Protein AF-A0A2E2MSC1-F1 (afdb_monomer)

Secondary structure (DSSP, 8-state):
---GGG-HHHHHHHHTTHHHHHHHHHHH-S-S---HHHHHIIIIIHHHHHHIIIIIIIHHHHHTT---EETTEEHHHHHHHHHHHHHHTTTS-HHHHHHTHHHHHHHT--

Radius of gyration: 15.86 Å; Cα contacts (8 Å, |Δi|>4): 70; chains: 1; bounding box: 39×32×41 Å

Mean predicted aligned error: 5.97 Å

Solvent-accessible surface area (backbone atoms only — not comparable to full-atom values): 6294 Å² total; per-residue (Å²): 128,78,60,61,95,73,34,67,66,53,54,45,63,71,52,64,55,48,66,58,52,52,50,46,38,74,75,69,44,96,75,76,88,83,49,66,68,61,49,46,37,65,73,47,52,48,54,54,52,48,46,46,47,44,62,64,44,47,22,52,57,38,44,77,75,42,86,58,64,62,91,63,51,35,56,24,35,53,54,37,23,52,52,54,26,58,59,34,49,76,83,35,60,67,72,63,15,53,62,51,31,60,61,40,46,62,75,51,49,121

Sequence (110 aa):
MHKLLKDPIFAFLLVAPLPFWVWIVATQGVTGITDLSLLMSLVVLYPIIEEIIFRGLIQPFMAKRLNQSWSIFSLANILTSLSFVALHLINHPPLWALAVFVPSLVFGYS

Structure (mmCIF, N/CA/C/O backbone):
data_AF-A0A2E2MSC1-F1
#
_entry.id   AF-A0A2E2MSC1-F1
#
loop_
_atom_site.group_PDB
_atom_site.id
_atom_site.type_symbol
_atom_site.label_atom_id
_atom_site.label_alt_id
_atom_site.label_comp_id
_atom_site.label_asym_id
_atom_site.label_entity_id
_atom_site.label_seq_id
_atom_site.pdbx_PDB_ins_code
_atom_site.Cartn_x
_atom_site.Cartn_y
_atom_site.Cartn_z
_atom_site.occupancy
_atom_site.B_iso_or_equiv
_atom_site.auth_seq_id
_atom_site.auth_comp_id
_atom_site.auth_asym_id
_atom_site.auth_atom_id
_atom_site.pdbx_PDB_model_num
ATOM 1 N N . MET A 1 1 ? -0.438 -13.723 17.938 1.00 45.84 1 MET A N 1
ATOM 2 C CA . MET A 1 1 ? 0.229 -13.755 16.620 1.00 45.84 1 MET A CA 1
ATOM 3 C C . MET A 1 1 ? -0.266 -14.983 15.873 1.00 45.84 1 MET A C 1
ATOM 5 O O . MET A 1 1 ? 0.172 -16.086 16.188 1.00 45.84 1 MET A O 1
ATOM 9 N N . HIS A 1 2 ? -1.216 -14.824 14.944 1.00 52.38 2 HIS A N 1
ATOM 10 C CA . HIS A 1 2 ? -1.442 -15.858 13.929 1.00 52.38 2 HIS A CA 1
ATOM 11 C C . HIS A 1 2 ? -0.078 -16.165 13.298 1.00 52.38 2 HIS A C 1
ATOM 13 O O . HIS A 1 2 ? 0.707 -15.244 13.062 1.00 52.38 2 HIS A O 1
ATOM 19 N N . LYS A 1 3 ? 0.269 -17.444 13.116 1.00 62.25 3 LYS A N 1
ATOM 20 C CA . LYS A 1 3 ? 1.511 -17.800 12.421 1.00 62.25 3 LYS A CA 1
ATOM 21 C C . LYS A 1 3 ? 1.347 -17.311 10.986 1.00 62.25 3 LYS A C 1
ATOM 23 O O . LYS A 1 3 ? 0.734 -18.018 10.202 1.00 62.25 3 LYS A O 1
ATOM 28 N N . LEU A 1 4 ? 1.860 -16.119 10.680 1.00 66.12 4 LEU A N 1
ATOM 29 C CA . LEU A 1 4 ? 1.710 -15.438 9.388 1.00 66.12 4 LEU A CA 1
ATOM 30 C C . LEU A 1 4 ? 2.047 -16.380 8.219 1.00 66.12 4 LEU A C 1
ATOM 32 O O . LEU A 1 4 ? 1.306 -16.497 7.257 1.00 66.12 4 LEU A O 1
ATOM 36 N N . LEU A 1 5 ? 3.118 -17.162 8.388 1.00 67.31 5 LEU A N 1
ATOM 37 C CA . LEU A 1 5 ? 3.592 -18.167 7.429 1.00 67.31 5 LEU A CA 1
ATOM 38 C C . LEU A 1 5 ? 2.658 -19.376 7.236 1.00 67.31 5 LEU A C 1
ATOM 40 O O . LEU A 1 5 ? 2.868 -20.168 6.326 1.00 67.31 5 LEU A O 1
ATOM 44 N N . LYS A 1 6 ? 1.669 -19.568 8.112 1.00 78.44 6 LYS A N 1
ATOM 45 C CA . LYS A 1 6 ? 0.654 -20.628 8.022 1.00 78.44 6 LYS A CA 1
ATOM 46 C C . LYS A 1 6 ? -0.722 -20.088 7.640 1.00 7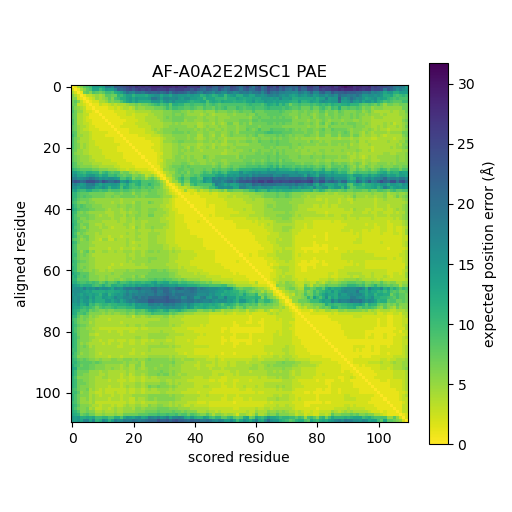8.44 6 LYS A C 1
ATOM 48 O O . LYS A 1 6 ? -1.664 -20.873 7.575 1.00 78.44 6 LYS A O 1
ATOM 53 N N . ASP A 1 7 ? -0.848 -18.779 7.442 1.00 82.44 7 ASP A N 1
ATOM 54 C CA . ASP A 1 7 ? -2.097 -18.168 7.022 1.00 82.44 7 ASP A CA 1
ATOM 55 C C . ASP A 1 7 ? -2.284 -18.415 5.511 1.00 82.44 7 ASP A C 1
ATOM 57 O O . ASP A 1 7 ? -1.461 -17.963 4.705 1.00 82.44 7 ASP A O 1
ATOM 61 N N . PRO A 1 8 ? -3.325 -19.162 5.097 1.00 83.88 8 PRO A N 1
ATOM 62 C CA . PRO A 1 8 ? -3.560 -19.453 3.688 1.00 83.88 8 PRO A CA 1
ATOM 63 C C . PRO A 1 8 ? -3.866 -18.187 2.880 1.00 83.88 8 PRO A C 1
ATOM 65 O O . PRO A 1 8 ? -3.554 -18.149 1.692 1.00 83.88 8 PRO A O 1
ATOM 68 N N . ILE A 1 9 ? -4.425 -17.144 3.505 1.00 82.50 9 ILE A N 1
ATOM 69 C CA . ILE A 1 9 ? -4.695 -15.857 2.856 1.00 82.50 9 ILE A CA 1
ATOM 70 C C . ILE A 1 9 ? -3.372 -15.151 2.568 1.00 82.50 9 ILE A C 1
ATOM 72 O O . ILE A 1 9 ? -3.161 -14.675 1.455 1.00 82.50 9 ILE A O 1
ATOM 76 N N . PHE A 1 10 ? -2.450 -15.148 3.534 1.00 81.94 10 PHE A N 1
ATOM 77 C CA . PHE A 1 10 ? -1.108 -14.597 3.339 1.00 81.94 10 PHE A CA 1
ATOM 78 C C . PHE A 1 10 ? -0.357 -15.326 2.217 1.00 81.94 10 PHE A C 1
ATOM 80 O O . PHE A 1 10 ? 0.181 -14.687 1.315 1.00 81.94 10 PHE A O 1
ATOM 87 N N . ALA A 1 11 ? -0.366 -16.664 2.229 1.00 85.81 11 ALA A N 1
ATOM 88 C CA . ALA A 1 11 ? 0.275 -17.466 1.187 1.00 85.81 11 ALA A CA 1
ATOM 89 C C . ALA A 1 11 ? -0.348 -17.221 -0.197 1.00 85.81 11 ALA A C 1
ATOM 91 O O . ALA A 1 11 ? 0.374 -17.065 -1.181 1.00 85.81 11 ALA A O 1
ATOM 92 N N . PHE A 1 12 ? -1.679 -17.137 -0.272 1.00 86.75 12 PHE A N 1
ATOM 93 C CA . PHE A 1 12 ? -2.379 -16.802 -1.507 1.00 86.75 12 PHE A CA 1
ATOM 94 C C . PHE A 1 12 ? -1.973 -15.420 -2.023 1.00 86.75 12 PHE A C 1
ATOM 96 O O . PHE A 1 12 ? -1.596 -15.305 -3.183 1.00 86.75 12 PHE A O 1
ATOM 103 N N . LEU A 1 13 ? -1.985 -14.388 -1.176 1.00 84.50 13 LEU A N 1
ATOM 104 C CA . LEU A 1 13 ? -1.620 -13.025 -1.575 1.00 84.50 13 LEU A CA 1
ATOM 105 C C . LEU A 1 13 ? -0.154 -12.884 -1.985 1.00 84.50 13 LEU A C 1
ATOM 107 O O . LEU A 1 13 ? 0.153 -12.061 -2.842 1.00 84.50 13 LEU A O 1
ATOM 111 N N . LEU A 1 14 ? 0.741 -13.692 -1.415 1.00 84.56 14 LEU A N 1
ATOM 112 C CA . LEU A 1 14 ? 2.145 -13.732 -1.816 1.00 84.56 14 LEU A CA 1
ATOM 113 C C . LEU A 1 14 ? 2.321 -14.299 -3.236 1.00 84.56 14 LEU A C 1
ATOM 115 O O . LEU A 1 14 ? 3.182 -13.846 -3.985 1.00 84.56 14 LEU A O 1
ATOM 119 N N . VAL A 1 15 ? 1.507 -15.290 -3.608 1.00 89.00 15 VAL A N 1
ATOM 120 C CA . VAL A 1 15 ? 1.613 -16.016 -4.887 1.00 89.00 15 VAL A CA 1
ATOM 121 C C . VAL A 1 15 ? 0.723 -15.408 -5.979 1.00 89.00 15 VAL A C 1
ATOM 123 O O . VAL A 1 15 ? 1.054 -15.493 -7.160 1.00 89.00 15 VAL A O 1
ATOM 126 N N . ALA A 1 16 ? -0.383 -14.759 -5.611 1.00 88.25 16 ALA A N 1
ATOM 127 C CA . ALA A 1 16 ? -1.369 -14.186 -6.529 1.00 88.25 16 ALA A CA 1
ATOM 128 C C . ALA A 1 16 ? -0.795 -13.222 -7.593 1.00 88.25 16 ALA A C 1
ATOM 130 O O . ALA A 1 16 ? -1.306 -13.238 -8.713 1.00 88.25 16 ALA A O 1
ATOM 131 N N . PRO A 1 17 ? 0.258 -12.421 -7.328 1.00 87.44 17 PRO A N 1
ATOM 132 C CA . PRO A 1 17 ? 0.861 -11.565 -8.348 1.00 87.44 17 PRO A CA 1
ATOM 133 C C . PRO A 1 17 ? 1.677 -12.330 -9.401 1.00 87.44 17 PRO A C 1
ATOM 135 O O . PRO A 1 17 ? 1.893 -11.803 -10.491 1.00 87.44 17 PRO A O 1
ATOM 138 N N . LEU A 1 18 ? 2.131 -13.560 -9.121 1.00 90.88 18 LEU A N 1
ATOM 139 C CA . LEU A 1 18 ? 3.081 -14.271 -9.988 1.00 90.88 18 LEU A CA 1
ATOM 140 C C . LEU A 1 18 ? 2.581 -14.477 -11.428 1.00 90.88 18 LEU A C 1
ATOM 142 O O . LEU A 1 18 ? 3.354 -14.193 -12.343 1.00 90.88 18 LEU A O 1
ATOM 146 N N . PRO A 1 19 ? 1.326 -14.900 -11.691 1.00 92.25 19 PRO A N 1
ATOM 147 C CA . PRO A 1 19 ? 0.833 -15.030 -13.063 1.00 92.25 19 PRO A CA 1
ATOM 148 C C . PRO A 1 19 ? 0.880 -13.708 -13.838 1.00 92.25 19 PRO A C 1
ATOM 150 O O . PRO A 1 19 ? 1.210 -13.696 -15.023 1.00 92.25 19 PRO A O 1
ATOM 153 N N . PHE A 1 20 ? 0.602 -12.587 -13.165 1.00 87.75 20 PHE A N 1
ATOM 154 C CA . PHE A 1 20 ? 0.669 -11.259 -13.769 1.00 87.75 20 PHE A CA 1
ATOM 155 C C . PHE A 1 20 ? 2.111 -10.863 -14.106 1.00 87.75 20 PHE A C 1
ATOM 157 O O . PHE A 1 20 ? 2.371 -10.350 -15.192 1.00 87.75 20 PHE A O 1
ATOM 164 N N . TRP A 1 21 ? 3.065 -11.170 -13.224 1.00 87.69 21 TRP A N 1
ATOM 165 C CA . TRP A 1 21 ? 4.488 -10.915 -13.465 1.00 87.69 21 TRP A CA 1
ATOM 166 C C . TRP A 1 21 ? 5.021 -11.759 -14.625 1.00 87.69 21 TRP A C 1
ATOM 168 O O . TRP A 1 21 ? 5.709 -11.234 -15.497 1.00 87.69 21 TRP A O 1
ATOM 178 N N . VAL A 1 22 ? 4.654 -13.045 -14.683 1.00 91.25 22 VAL A N 1
ATOM 179 C CA . VAL A 1 22 ? 5.004 -13.935 -15.802 1.00 91.25 22 VAL A CA 1
ATOM 180 C C . VAL A 1 22 ? 4.450 -13.390 -17.117 1.00 91.25 22 VAL A C 1
ATOM 182 O O . VAL A 1 22 ? 5.170 -13.363 -18.111 1.00 91.25 22 VAL A O 1
ATOM 185 N N . TRP A 1 23 ? 3.205 -12.909 -17.127 1.00 91.88 23 TRP A N 1
ATOM 186 C CA . TRP A 1 23 ? 2.602 -12.301 -18.313 1.00 91.88 23 TRP A CA 1
ATOM 187 C C . TRP A 1 23 ? 3.320 -11.014 -18.754 1.00 91.88 23 TRP A C 1
ATOM 189 O O . TRP A 1 23 ? 3.587 -10.852 -19.946 1.00 91.88 23 TRP A O 1
ATOM 199 N N . ILE A 1 24 ? 3.697 -10.131 -17.820 1.00 88.06 24 ILE A N 1
ATOM 200 C CA . ILE A 1 24 ? 4.493 -8.931 -18.132 1.00 88.06 24 ILE A CA 1
ATOM 201 C C . ILE A 1 24 ? 5.837 -9.326 -18.740 1.00 88.06 24 ILE A C 1
ATOM 203 O O . ILE A 1 24 ? 6.184 -8.838 -19.811 1.00 88.06 24 ILE A O 1
ATOM 207 N N . VAL A 1 25 ? 6.572 -10.246 -18.109 1.00 89.00 25 VAL A N 1
ATOM 208 C CA . VAL A 1 25 ? 7.880 -10.689 -18.615 1.00 89.00 25 VAL A CA 1
ATOM 209 C C . VAL A 1 25 ? 7.745 -11.349 -19.989 1.00 89.00 25 VAL A C 1
ATOM 211 O O . VAL A 1 25 ? 8.568 -11.105 -20.866 1.00 89.00 25 VAL A O 1
ATOM 214 N N . ALA A 1 26 ? 6.696 -12.142 -20.217 1.00 92.12 26 ALA A N 1
ATOM 215 C CA . ALA A 1 26 ? 6.460 -12.799 -21.501 1.00 92.12 26 ALA A CA 1
ATOM 216 C C . ALA A 1 26 ? 6.101 -11.818 -22.632 1.00 92.12 26 ALA A C 1
ATOM 218 O O . ALA A 1 26 ? 6.397 -12.097 -23.791 1.00 92.12 26 ALA A O 1
ATOM 219 N N . THR A 1 27 ? 5.457 -10.691 -22.317 1.00 91.88 27 THR A N 1
ATOM 220 C CA . THR A 1 27 ? 4.979 -9.721 -23.321 1.00 91.88 27 THR A CA 1
ATOM 221 C C . THR A 1 27 ? 5.920 -8.539 -23.528 1.00 91.88 27 THR A C 1
ATOM 223 O O . THR A 1 27 ? 5.989 -8.009 -24.634 1.00 91.88 27 THR A O 1
ATOM 226 N N . GLN A 1 28 ? 6.646 -8.126 -22.490 1.00 86.75 28 GLN A N 1
ATOM 227 C CA . GLN A 1 28 ? 7.497 -6.931 -22.489 1.00 86.75 28 GLN A CA 1
ATOM 228 C C . GLN A 1 28 ? 8.984 -7.258 -22.289 1.00 86.75 28 GLN A C 1
ATOM 230 O O . GLN A 1 28 ? 9.833 -6.393 -22.491 1.00 86.75 28 GLN A O 1
ATOM 235 N N . GLY A 1 29 ? 9.320 -8.506 -21.944 1.00 83.06 29 GLY A N 1
ATOM 236 C CA . GLY A 1 29 ? 10.674 -8.914 -21.581 1.00 83.06 29 GLY A CA 1
ATOM 237 C C . GLY A 1 29 ? 11.065 -8.472 -20.169 1.00 83.06 29 GLY A C 1
ATOM 238 O O . GLY A 1 29 ? 10.270 -7.916 -19.412 1.00 83.06 29 GLY A O 1
ATOM 239 N N . VAL A 1 30 ? 12.323 -8.720 -19.798 1.00 77.75 30 VAL A N 1
ATOM 240 C CA . VAL A 1 30 ? 12.907 -8.151 -18.576 1.00 77.75 30 VAL A CA 1
ATOM 241 C C . VAL A 1 30 ? 13.430 -6.762 -18.916 1.00 77.75 30 VAL A C 1
ATOM 243 O O . VAL A 1 30 ? 14.573 -6.590 -19.330 1.00 77.75 30 VAL A O 1
ATOM 246 N N . THR A 1 31 ? 12.569 -5.763 -18.777 1.00 70.56 31 THR A N 1
ATOM 247 C CA . THR A 1 31 ? 12.961 -4.357 -18.873 1.00 70.56 31 THR A CA 1
ATOM 248 C C . THR A 1 31 ? 13.056 -3.788 -17.467 1.00 70.56 31 THR A C 1
ATOM 250 O O . THR A 1 31 ? 12.057 -3.789 -16.750 1.00 70.56 31 THR A O 1
ATOM 253 N N . GLY A 1 32 ? 14.220 -3.283 -17.053 1.00 70.31 32 GLY A N 1
ATOM 254 C CA . GLY A 1 32 ? 14.287 -2.498 -15.823 1.00 70.31 32 GLY A CA 1
ATOM 255 C C . GLY A 1 32 ? 15.579 -2.577 -15.022 1.00 70.31 32 GLY A C 1
ATOM 256 O O . GLY A 1 32 ? 16.622 -3.016 -15.496 1.00 70.31 32 GLY A O 1
ATOM 257 N N . ILE A 1 33 ? 15.443 -2.061 -13.801 1.00 66.94 33 ILE A N 1
ATOM 258 C CA . ILE A 1 33 ? 16.464 -1.649 -12.836 1.00 66.94 33 ILE A CA 1
ATOM 259 C C . ILE A 1 33 ? 17.593 -2.678 -12.696 1.00 66.94 33 ILE A C 1
ATOM 261 O O . ILE A 1 33 ? 17.395 -3.771 -12.175 1.00 66.94 33 ILE A O 1
ATOM 265 N N . THR A 1 34 ? 18.796 -2.287 -13.116 1.00 78.44 34 THR A N 1
ATOM 266 C CA . THR A 1 34 ? 20.031 -3.073 -12.955 1.00 78.44 34 THR A CA 1
ATOM 267 C C . THR A 1 34 ? 20.800 -2.714 -11.685 1.00 78.44 34 THR A C 1
ATOM 269 O O . THR A 1 34 ? 21.749 -3.405 -11.322 1.00 78.44 34 THR A O 1
ATOM 272 N N . ASP A 1 35 ? 20.423 -1.619 -11.022 1.00 89.19 35 ASP A N 1
ATOM 273 C CA . ASP A 1 35 ? 21.062 -1.162 -9.795 1.00 89.19 35 ASP A CA 1
ATOM 274 C C . ASP A 1 35 ? 20.449 -1.854 -8.571 1.00 89.19 35 ASP A C 1
ATOM 276 O O . ASP A 1 35 ? 19.260 -1.710 -8.275 1.00 89.19 35 AS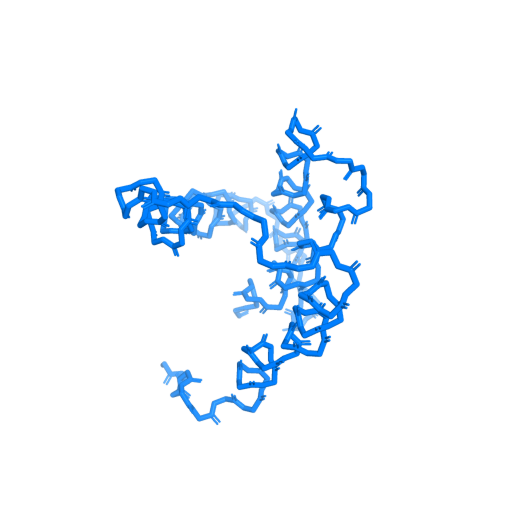P A O 1
ATOM 280 N N . LEU A 1 36 ? 21.278 -2.608 -7.844 1.00 89.06 36 LEU A N 1
ATOM 281 C CA . LEU A 1 36 ? 20.841 -3.353 -6.664 1.00 89.06 36 LEU A CA 1
ATOM 282 C C . LEU A 1 36 ? 20.345 -2.424 -5.549 1.00 89.06 36 LEU A C 1
ATOM 284 O O . LEU A 1 36 ? 19.411 -2.778 -4.838 1.00 89.06 36 LEU A O 1
ATOM 288 N N . SER A 1 37 ? 20.938 -1.239 -5.396 1.00 91.81 37 SER A N 1
ATOM 289 C CA . SER A 1 37 ? 20.561 -0.298 -4.335 1.00 91.81 37 SER A CA 1
ATOM 290 C C . SER A 1 37 ? 19.154 0.250 -4.569 1.00 91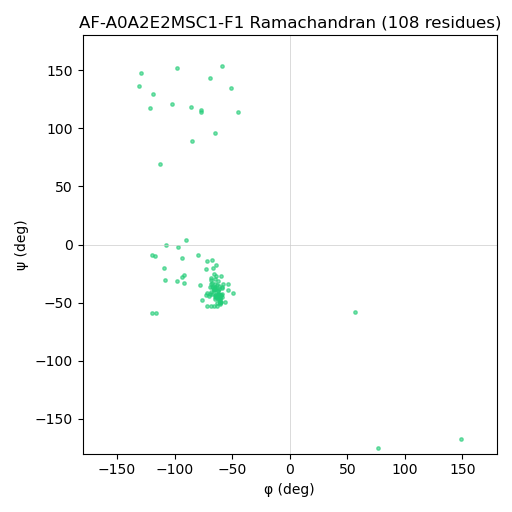.81 37 SER A C 1
ATOM 292 O O . SER A 1 37 ? 18.346 0.301 -3.641 1.00 91.81 37 SER A O 1
ATOM 294 N N . LEU A 1 38 ? 18.838 0.597 -5.818 1.00 89.75 38 LEU A N 1
ATOM 295 C CA . LEU A 1 38 ? 17.507 1.013 -6.242 1.00 89.75 38 LEU A CA 1
ATOM 296 C C . LEU A 1 38 ? 16.495 -0.132 -6.126 1.00 89.75 38 LEU A C 1
ATOM 298 O O . LEU A 1 38 ? 15.372 0.082 -5.682 1.00 89.75 38 LEU A O 1
ATOM 302 N N . LEU A 1 39 ? 16.882 -1.363 -6.466 1.00 88.94 39 LEU A N 1
ATOM 303 C CA . LEU A 1 39 ? 16.008 -2.520 -6.274 1.00 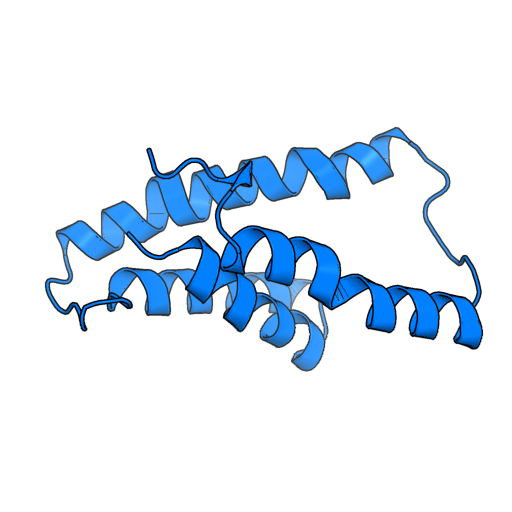88.94 39 LEU A CA 1
ATOM 304 C C . LEU A 1 39 ? 15.684 -2.736 -4.787 1.00 88.94 39 LEU A C 1
ATOM 306 O O . LEU A 1 39 ? 14.522 -2.905 -4.419 1.00 88.94 39 LEU A O 1
ATOM 310 N N . MET A 1 40 ? 16.699 -2.694 -3.922 1.00 92.56 40 MET A N 1
ATOM 311 C CA . MET A 1 40 ? 16.529 -2.866 -2.478 1.00 92.56 40 MET A CA 1
ATOM 312 C C . MET A 1 40 ? 15.709 -1.737 -1.859 1.00 92.56 40 MET A C 1
ATOM 314 O O . MET A 1 40 ? 14.932 -1.983 -0.933 1.00 92.56 40 MET A O 1
ATOM 318 N N . SER A 1 41 ? 15.832 -0.508 -2.366 1.00 92.56 41 SER A N 1
ATOM 319 C CA . SER A 1 41 ? 14.998 0.584 -1.881 1.00 92.56 41 SER A CA 1
ATOM 320 C C . SER A 1 41 ? 13.524 0.338 -2.213 1.00 92.56 41 SER A C 1
ATOM 322 O O . SER A 1 41 ? 12.690 0.418 -1.316 1.00 92.56 41 SER A O 1
ATOM 324 N N . LEU A 1 42 ? 13.202 -0.048 -3.450 1.00 89.19 42 LEU A N 1
ATOM 325 C CA . LEU A 1 42 ? 11.826 -0.286 -3.901 1.00 89.19 42 LEU A CA 1
ATOM 326 C C . LEU A 1 42 ? 11.175 -1.527 -3.283 1.00 89.19 42 LEU A C 1
ATOM 328 O O . LEU A 1 42 ? 9.981 -1.507 -3.006 1.00 89.19 42 LEU A O 1
ATOM 332 N N . VAL A 1 43 ? 11.934 -2.605 -3.071 1.00 88.88 43 VAL A N 1
ATOM 333 C CA . VAL A 1 43 ? 11.381 -3.890 -2.602 1.00 88.88 43 VAL A CA 1
ATOM 334 C C . VAL A 1 43 ? 11.403 -4.018 -1.079 1.00 88.88 43 VAL A C 1
ATOM 336 O O . VAL A 1 43 ? 10.594 -4.751 -0.517 1.00 88.88 43 VAL A O 1
ATOM 339 N N . VAL A 1 44 ? 12.315 -3.322 -0.393 1.00 91.94 44 VAL A N 1
ATOM 340 C CA . VAL A 1 44 ? 12.487 -3.459 1.061 1.00 91.94 44 VAL A CA 1
ATOM 341 C C . VAL A 1 44 ? 12.243 -2.141 1.778 1.00 91.94 44 VAL A C 1
ATOM 343 O O . VAL A 1 44 ? 11.366 -2.068 2.635 1.00 91.94 44 VAL A O 1
ATOM 346 N N . LEU A 1 45 ? 12.999 -1.094 1.442 1.00 94.69 45 LEU A N 1
ATOM 347 C CA . LEU A 1 45 ? 12.972 0.147 2.220 1.00 94.69 45 LEU A CA 1
A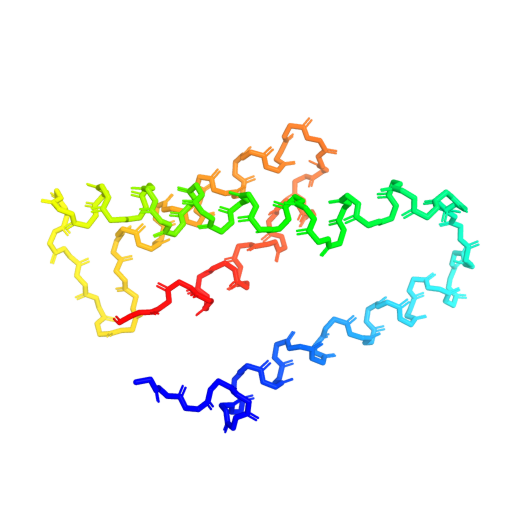TOM 348 C C . LEU A 1 45 ? 11.613 0.855 2.143 1.00 94.69 45 LEU A C 1
ATOM 350 O O . LEU A 1 45 ? 11.034 1.161 3.184 1.00 94.69 45 LEU A O 1
ATOM 354 N N . TYR A 1 46 ? 11.105 1.105 0.933 1.00 93.75 46 TYR A N 1
ATOM 355 C CA . TYR A 1 46 ? 9.826 1.785 0.728 1.00 93.75 46 TYR A CA 1
ATOM 356 C C . TYR A 1 46 ? 8.658 1.010 1.355 1.00 93.75 46 TYR A C 1
ATOM 358 O O . TYR A 1 46 ? 7.965 1.615 2.171 1.00 93.75 46 TYR A O 1
ATOM 366 N N . PRO A 1 47 ? 8.489 -0.310 1.127 1.00 91.94 47 PRO A N 1
ATOM 367 C CA . PRO A 1 47 ? 7.420 -1.074 1.773 1.00 91.94 47 PRO A CA 1
ATOM 368 C C . PRO A 1 47 ? 7.471 -1.049 3.307 1.00 91.94 47 PRO A C 1
ATOM 370 O O . PRO A 1 47 ? 6.432 -0.956 3.955 1.00 91.94 47 PRO A O 1
ATOM 373 N N . ILE A 1 48 ? 8.665 -1.082 3.917 1.00 95.19 48 ILE A N 1
ATOM 374 C CA . ILE A 1 48 ? 8.800 -0.960 5.380 1.00 95.19 48 ILE A CA 1
ATOM 375 C C . ILE A 1 48 ? 8.337 0.421 5.856 1.00 95.19 48 ILE A C 1
ATOM 377 O O . ILE A 1 48 ? 7.615 0.526 6.848 1.00 95.19 48 ILE A O 1
ATOM 381 N N . ILE A 1 49 ? 8.752 1.486 5.166 1.00 96.69 49 ILE A N 1
ATOM 382 C CA . ILE A 1 49 ? 8.351 2.857 5.502 1.00 96.69 49 ILE A CA 1
ATOM 383 C C . ILE A 1 49 ? 6.837 3.024 5.346 1.00 96.69 49 ILE A C 1
ATOM 385 O O . ILE A 1 49 ? 6.189 3.593 6.225 1.00 96.69 49 ILE A O 1
ATOM 389 N N . GLU A 1 50 ? 6.268 2.509 4.258 1.00 95.38 50 GLU A N 1
ATOM 390 C CA . GLU A 1 50 ? 4.828 2.506 4.009 1.00 95.38 50 GLU A CA 1
ATOM 391 C C . GLU A 1 50 ? 4.075 1.816 5.147 1.00 95.38 50 GLU A C 1
ATOM 393 O O . GLU A 1 50 ? 3.160 2.405 5.719 1.00 95.38 50 GLU A O 1
ATOM 398 N N . GLU A 1 51 ? 4.497 0.620 5.554 1.00 94.31 51 GLU A N 1
ATOM 399 C CA . GLU A 1 51 ? 3.845 -0.118 6.635 1.00 94.31 51 GLU A CA 1
ATOM 400 C C . GLU A 1 51 ? 3.902 0.651 7.969 1.00 94.31 51 GLU A C 1
ATOM 402 O O . GLU A 1 51 ? 2.890 0.787 8.664 1.00 94.31 51 GLU A O 1
ATOM 407 N N . ILE A 1 52 ? 5.053 1.248 8.305 1.00 95.56 52 ILE A N 1
ATOM 408 C CA . ILE A 1 52 ? 5.202 2.083 9.508 1.00 95.56 52 ILE A CA 1
ATOM 409 C C . ILE A 1 52 ? 4.246 3.280 9.465 1.00 95.56 52 ILE A C 1
ATOM 411 O O . ILE A 1 52 ? 3.573 3.571 10.454 1.00 95.56 52 ILE A O 1
ATOM 415 N N . ILE A 1 53 ? 4.160 3.979 8.334 1.00 96.62 53 ILE A N 1
ATOM 416 C CA . ILE A 1 53 ? 3.332 5.182 8.210 1.00 96.62 53 ILE A CA 1
ATOM 417 C C . ILE A 1 53 ? 1.843 4.818 8.202 1.00 96.62 53 ILE A C 1
ATOM 419 O O . ILE A 1 53 ? 1.070 5.356 8.997 1.00 96.62 53 ILE A O 1
ATOM 423 N N . PHE A 1 54 ? 1.418 3.899 7.337 1.00 95.56 54 PHE A N 1
ATOM 424 C CA . PHE A 1 54 ? 0.002 3.590 7.143 1.00 95.56 54 PHE A CA 1
ATOM 425 C C . PHE A 1 54 ? -0.561 2.734 8.272 1.00 95.56 54 PHE A C 1
ATOM 427 O O . PHE A 1 54 ? -1.602 3.085 8.829 1.00 95.56 54 PHE A O 1
ATOM 434 N N . ARG A 1 55 ? 0.124 1.656 8.666 1.00 92.94 55 ARG A N 1
ATOM 435 C CA . ARG A 1 55 ? -0.363 0.738 9.712 1.00 92.94 55 ARG A CA 1
ATOM 436 C C . ARG A 1 55 ? 0.116 1.102 11.100 1.00 92.94 55 ARG A C 1
ATOM 438 O O . ARG A 1 55 ? -0.626 0.910 12.058 1.00 92.94 55 ARG A O 1
ATOM 445 N N . GLY A 1 56 ? 1.320 1.653 11.220 1.00 91.88 56 GLY A N 1
ATOM 446 C CA . GLY A 1 56 ? 1.860 2.074 12.510 1.00 91.88 56 GLY A CA 1
ATOM 447 C C . GLY A 1 56 ? 1.294 3.405 13.010 1.00 91.88 56 GLY A C 1
ATOM 448 O O . GLY A 1 56 ? 1.097 3.562 14.215 1.00 91.88 56 GLY A O 1
ATOM 449 N N . LEU A 1 57 ? 1.005 4.359 12.114 1.00 95.12 57 LEU A N 1
ATOM 450 C CA . LEU A 1 57 ? 0.609 5.719 12.505 1.00 95.12 57 LEU A CA 1
ATOM 451 C C . LEU A 1 57 ? -0.816 6.085 12.076 1.00 95.12 57 LEU A C 1
ATOM 453 O O . LEU A 1 57 ? -1.647 6.399 12.932 1.00 95.12 57 LEU A O 1
ATOM 457 N N . ILE A 1 58 ? -1.120 6.041 10.775 1.00 94.81 58 ILE A N 1
ATOM 458 C CA . ILE A 1 58 ? -2.387 6.554 10.229 1.00 94.81 58 ILE A CA 1
ATOM 459 C C . ILE A 1 58 ? -3.572 5.697 10.683 1.00 94.81 58 ILE A C 1
ATOM 461 O O . ILE A 1 58 ? -4.514 6.227 11.274 1.00 94.81 58 ILE A O 1
ATOM 465 N N . GLN A 1 59 ? -3.528 4.380 10.481 1.00 93.44 59 GLN A N 1
ATOM 466 C CA . GLN A 1 59 ? -4.637 3.494 10.837 1.00 93.44 59 GLN A CA 1
ATOM 467 C C . GLN A 1 59 ? -4.967 3.529 12.338 1.00 93.44 59 GLN A C 1
ATOM 469 O O . GLN A 1 59 ? -6.143 3.707 12.662 1.00 93.44 59 GLN A O 1
ATOM 474 N N . PRO A 1 60 ? -3.997 3.466 13.274 1.00 91.62 60 PRO A N 1
ATOM 475 C CA . PRO A 1 60 ? -4.279 3.614 14.700 1.00 91.62 60 PRO A CA 1
ATOM 476 C C . PRO A 1 60 ? -4.799 5.006 15.064 1.00 91.62 60 PRO A C 1
ATOM 478 O O . PRO A 1 60 ? -5.675 5.130 15.921 1.00 91.62 60 PRO A O 1
ATOM 481 N N . PHE A 1 61 ? -4.297 6.066 14.419 1.00 93.50 61 PHE A N 1
ATOM 482 C CA . PHE A 1 61 ? -4.812 7.421 14.617 1.00 93.50 61 PHE A CA 1
ATOM 483 C C . PHE A 1 61 ? -6.289 7.533 14.215 1.00 93.50 61 PHE A C 1
ATOM 485 O O . PHE A 1 61 ? -7.081 8.126 14.950 1.00 93.50 61 PHE A O 1
ATOM 492 N N . MET A 1 62 ? -6.672 6.933 13.086 1.00 92.06 62 MET A N 1
ATOM 493 C CA . MET A 1 62 ? -8.060 6.889 12.623 1.00 92.06 62 MET A CA 1
ATOM 494 C C . MET A 1 62 ? -8.926 5.992 13.511 1.00 92.06 62 MET A C 1
ATOM 496 O O . MET A 1 62 ? -10.026 6.390 13.884 1.00 92.06 62 MET A O 1
ATOM 500 N N . ALA A 1 63 ? -8.421 4.825 13.917 1.00 90.62 63 ALA A N 1
ATOM 501 C CA . ALA A 1 63 ? -9.137 3.876 14.770 1.00 90.62 63 ALA A CA 1
ATOM 502 C C . ALA A 1 63 ? -9.470 4.453 16.155 1.00 90.62 63 ALA A C 1
ATOM 504 O O . ALA A 1 63 ? -10.513 4.143 16.715 1.00 90.62 63 ALA A O 1
ATOM 505 N N . LYS A 1 64 ? -8.639 5.355 16.695 1.00 89.94 64 LYS A N 1
ATOM 506 C CA . LYS A 1 64 ? -8.946 6.078 17.945 1.00 89.94 64 LYS A CA 1
ATOM 507 C C . LYS A 1 64 ? -10.125 7.049 17.824 1.00 89.94 64 LYS A C 1
ATOM 509 O O . LYS A 1 64 ? -10.658 7.478 18.843 1.00 89.94 64 LYS A O 1
ATOM 514 N N . ARG A 1 65 ? -10.484 7.460 16.605 1.00 90.31 65 ARG A N 1
ATOM 515 C CA . ARG A 1 65 ? -11.536 8.456 16.329 1.00 90.31 65 ARG A CA 1
ATOM 516 C C . ARG A 1 65 ? -12.787 7.841 15.705 1.00 90.31 65 ARG A C 1
ATOM 518 O O . ARG A 1 65 ? -13.841 8.468 15.735 1.00 90.31 65 ARG A O 1
ATOM 525 N N . LEU A 1 66 ? -12.663 6.655 15.117 1.00 88.44 66 LEU A N 1
ATOM 526 C CA . LEU A 1 66 ? -13.706 5.975 14.359 1.00 88.44 66 LEU A CA 1
ATOM 527 C C . LEU A 1 66 ? -13.986 4.622 15.008 1.00 88.44 66 LEU A C 1
ATOM 529 O O . LEU A 1 66 ? -13.119 3.754 15.032 1.00 88.44 66 LEU A O 1
ATOM 533 N N . ASN A 1 67 ? -15.211 4.438 15.495 1.00 77.56 67 ASN A N 1
ATOM 534 C CA . ASN A 1 67 ? -15.610 3.230 16.222 1.00 77.56 67 ASN A CA 1
ATOM 535 C C . ASN A 1 67 ? -16.324 2.199 15.329 1.00 77.56 67 ASN A C 1
ATOM 537 O O . ASN A 1 67 ? -16.713 1.137 15.806 1.00 77.56 67 ASN A O 1
ATOM 541 N N . GLN A 1 68 ? -16.537 2.502 14.044 1.00 80.19 68 GLN A N 1
ATOM 542 C CA . GLN A 1 68 ? -17.223 1.607 13.115 1.00 80.19 68 GLN A CA 1
ATOM 543 C C . GLN A 1 68 ? -16.300 0.469 12.664 1.00 80.19 68 GLN A C 1
ATOM 545 O O . GLN A 1 68 ? -15.326 0.685 11.933 1.00 80.19 68 GLN A O 1
ATOM 550 N N . SER A 1 69 ? -16.647 -0.754 13.055 1.00 78.94 69 SER A N 1
ATOM 551 C CA . SER A 1 69 ? -16.033 -1.983 12.563 1.00 78.94 69 SER A CA 1
ATOM 552 C C . SER A 1 69 ? -17.097 -2.995 12.135 1.00 78.94 69 SER A C 1
ATOM 554 O O . SER A 1 69 ? -18.108 -3.196 12.803 1.00 78.94 69 SER A O 1
ATOM 556 N N . TRP A 1 70 ? -16.866 -3.634 10.992 1.00 75.81 70 TRP A N 1
ATOM 557 C CA . TRP A 1 70 ? -17.698 -4.688 10.419 1.00 75.81 70 TRP A CA 1
ATOM 558 C C . TRP A 1 70 ? -16.926 -6.002 10.439 1.00 75.81 70 TRP A C 1
ATOM 560 O O . TRP A 1 70 ? -16.520 -6.491 9.389 1.00 75.81 70 TRP A O 1
ATOM 570 N N . SER A 1 71 ? -16.709 -6.547 11.642 1.00 70.69 71 SER A N 1
ATOM 571 C CA . SER A 1 71 ? -16.043 -7.829 11.947 1.00 70.69 71 SER A CA 1
ATOM 572 C C . SER A 1 71 ? -14.610 -8.004 11.415 1.00 70.69 71 SER A C 1
ATOM 574 O O . SER A 1 71 ? -13.716 -8.283 12.198 1.00 70.69 71 SER A O 1
ATOM 576 N N . ILE A 1 72 ? -14.401 -7.891 10.104 1.00 70.19 72 ILE A N 1
ATOM 577 C CA . ILE A 1 72 ? -13.143 -8.097 9.377 1.00 70.19 72 ILE A CA 1
ATOM 578 C C . ILE A 1 72 ? -12.572 -6.755 8.886 1.00 70.19 72 ILE A C 1
ATOM 580 O O . ILE A 1 72 ? -11.358 -6.584 8.811 1.00 70.19 72 ILE A O 1
ATOM 584 N N . PHE A 1 73 ? -13.433 -5.775 8.583 1.00 78.88 73 PHE A N 1
ATOM 585 C CA . PHE A 1 73 ? -13.014 -4.458 8.094 1.00 78.88 73 PHE A CA 1
ATOM 586 C C . PHE A 1 73 ? -13.444 -3.348 9.046 1.00 78.88 73 PHE A C 1
ATOM 588 O O . PHE A 1 73 ? -14.614 -3.244 9.408 1.00 78.88 73 PHE A O 1
ATOM 595 N N . SER A 1 74 ? -12.511 -2.474 9.420 1.00 87.44 74 SER A N 1
ATOM 596 C CA . SER A 1 74 ? -12.821 -1.232 10.129 1.00 87.44 74 SER A CA 1
ATOM 597 C C . SER A 1 74 ? -12.874 -0.052 9.166 1.00 87.44 74 SER A C 1
ATOM 599 O O . SER A 1 74 ? -12.176 -0.030 8.148 1.00 87.44 74 SER A O 1
ATOM 601 N N . LEU A 1 75 ? -13.663 0.969 9.505 1.00 90.00 75 LEU A N 1
ATOM 602 C CA . LEU A 1 75 ? -13.668 2.223 8.750 1.00 90.00 75 LEU A CA 1
ATOM 603 C C . LEU A 1 75 ? -12.264 2.854 8.713 1.00 90.00 75 LEU A C 1
ATOM 605 O O . LEU A 1 75 ? -11.863 3.415 7.697 1.00 90.00 75 LEU A O 1
ATOM 609 N N . ALA A 1 76 ? -11.483 2.686 9.786 1.00 92.75 76 ALA A N 1
ATOM 610 C CA . ALA A 1 76 ? -10.081 3.090 9.836 1.00 92.75 76 ALA A CA 1
ATOM 611 C C . ALA A 1 76 ? -9.213 2.356 8.798 1.00 92.75 76 ALA A C 1
ATOM 613 O O . ALA A 1 76 ? -8.414 3.000 8.120 1.00 92.75 76 ALA A O 1
ATOM 614 N N . ASN A 1 77 ? -9.389 1.040 8.624 1.00 93.44 77 ASN A N 1
ATOM 615 C CA . ASN A 1 77 ? -8.671 0.268 7.605 1.00 93.44 77 ASN A CA 1
ATOM 616 C C . ASN A 1 77 ? -9.047 0.726 6.185 1.00 93.44 77 ASN A C 1
ATOM 618 O O . ASN A 1 77 ? -8.167 0.958 5.356 1.00 93.44 77 ASN A O 1
ATOM 622 N N . ILE A 1 78 ? -10.340 0.941 5.916 1.00 93.50 78 ILE A N 1
ATOM 623 C CA . ILE A 1 78 ? -10.812 1.412 4.605 1.00 93.50 78 ILE A CA 1
ATOM 624 C C . ILE A 1 78 ? -10.203 2.774 4.268 1.00 93.50 78 ILE A C 1
ATOM 626 O O . ILE A 1 78 ? -9.615 2.937 3.202 1.00 93.50 78 ILE A O 1
ATOM 630 N N . LEU A 1 79 ? -10.293 3.744 5.179 1.00 95.12 79 LEU A N 1
ATOM 631 C CA . LEU A 1 79 ? -9.782 5.092 4.929 1.00 95.12 79 LEU A CA 1
ATOM 632 C C . LEU A 1 79 ? -8.252 5.142 4.845 1.00 95.12 79 LEU A C 1
ATOM 634 O O . LEU A 1 79 ? -7.709 5.896 4.036 1.00 95.12 79 LEU A O 1
ATOM 638 N N . THR A 1 80 ? -7.552 4.311 5.620 1.00 95.44 80 THR A N 1
ATOM 639 C CA . THR A 1 80 ? -6.095 4.166 5.493 1.00 95.44 80 THR A CA 1
ATOM 640 C C . THR A 1 80 ? -5.736 3.587 4.128 1.00 95.44 80 THR A C 1
ATOM 642 O O . THR A 1 80 ? -4.862 4.119 3.450 1.00 95.44 80 THR A O 1
ATOM 645 N N . SER A 1 81 ? -6.448 2.550 3.683 1.00 95.62 81 SER A N 1
ATOM 646 C CA . SER A 1 81 ? -6.219 1.918 2.380 1.00 95.62 81 SER A CA 1
ATOM 647 C C . SER A 1 81 ? -6.534 2.867 1.218 1.00 95.62 81 SER A C 1
ATOM 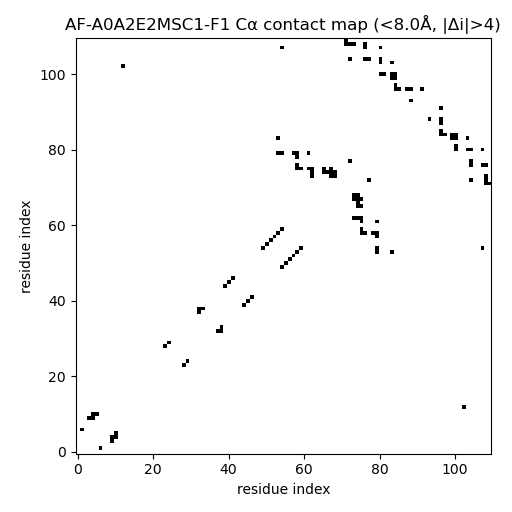649 O O . SER A 1 81 ? -5.793 2.907 0.241 1.00 95.62 81 SER A O 1
ATOM 651 N N . LEU A 1 82 ? -7.572 3.703 1.335 1.00 96.50 82 LEU A N 1
ATOM 652 C CA . LEU A 1 82 ? -7.858 4.762 0.359 1.00 96.50 82 LEU A CA 1
ATOM 653 C C . LEU A 1 82 ? -6.771 5.843 0.344 1.00 96.50 82 LEU A C 1
ATOM 655 O O . LEU A 1 82 ? -6.389 6.308 -0.726 1.00 96.50 82 LEU A O 1
ATOM 659 N N . SER A 1 83 ? -6.243 6.218 1.511 1.00 96.81 83 SER A N 1
ATOM 660 C CA . SER A 1 83 ? -5.137 7.181 1.611 1.00 96.81 83 SER A CA 1
ATOM 661 C C . SER A 1 83 ? -3.854 6.628 0.980 1.00 96.81 83 SER A C 1
ATOM 663 O O . SER A 1 83 ? -3.139 7.354 0.292 1.00 96.81 83 SER A O 1
ATOM 665 N N . PHE A 1 84 ? -3.597 5.329 1.156 1.00 96.69 84 PHE A N 1
ATOM 666 C CA . PHE A 1 84 ? -2.490 4.619 0.520 1.00 96.69 84 PHE A CA 1
ATOM 667 C C . PHE A 1 84 ? -2.608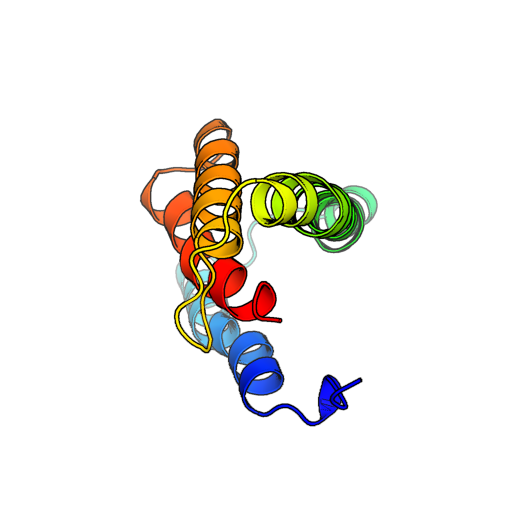 4.630 -1.013 1.00 96.69 84 PHE A C 1
ATOM 669 O O . PHE A 1 84 ? -1.660 5.005 -1.703 1.00 96.69 84 PHE A O 1
ATOM 676 N N . VAL A 1 85 ? -3.795 4.320 -1.548 1.00 97.50 85 VAL A N 1
ATOM 677 C CA . VAL A 1 85 ? -4.100 4.425 -2.989 1.00 97.50 85 VAL A CA 1
ATOM 678 C C . VAL A 1 85 ? -3.919 5.857 -3.493 1.00 97.50 85 VAL A C 1
ATOM 680 O O . VAL A 1 85 ? -3.335 6.067 -4.554 1.00 97.50 85 VAL A O 1
ATOM 683 N N . ALA A 1 86 ? -4.386 6.854 -2.737 1.00 97.06 86 ALA A N 1
ATOM 684 C CA . ALA A 1 86 ? -4.302 8.255 -3.135 1.00 97.06 86 ALA A CA 1
ATOM 685 C C . ALA A 1 86 ? -2.852 8.732 -3.310 1.00 97.06 86 ALA A C 1
ATOM 687 O O . ALA A 1 86 ? -2.567 9.461 -4.256 1.00 97.06 86 ALA A O 1
ATOM 688 N N . LEU A 1 87 ? -1.920 8.288 -2.461 1.00 96.38 87 LEU A N 1
ATOM 689 C CA . LEU A 1 87 ? -0.500 8.600 -2.655 1.00 96.38 87 LEU A CA 1
ATOM 690 C C . LEU A 1 87 ? 0.098 7.926 -3.889 1.00 96.38 87 LEU A C 1
ATOM 692 O O . LEU A 1 87 ? 0.942 8.522 -4.554 1.00 96.38 87 LEU A O 1
ATOM 696 N N . HIS A 1 88 ? -0.360 6.724 -4.242 1.00 95.81 88 HIS A N 1
ATOM 697 C CA . HIS A 1 88 ? 0.110 6.043 -5.448 1.00 95.81 88 HIS A CA 1
ATOM 698 C C . HIS A 1 88 ? -0.298 6.781 -6.730 1.00 95.81 88 HIS A C 1
ATOM 700 O O . HIS A 1 88 ? 0.420 6.701 -7.723 1.00 95.81 88 HIS A O 1
ATOM 706 N N . LEU A 1 89 ? -1.381 7.567 -6.709 1.00 96.19 89 LEU A N 1
ATOM 707 C CA . LEU A 1 89 ? -1.786 8.400 -7.849 1.00 96.19 89 LEU A CA 1
ATOM 708 C C . LEU A 1 89 ? -0.768 9.496 -8.204 1.00 96.19 89 LEU A C 1
ATOM 710 O O . LEU A 1 89 ? -0.824 10.019 -9.312 1.00 96.19 89 LEU A O 1
ATOM 714 N N . ILE A 1 90 ? 0.162 9.841 -7.304 1.00 96.12 90 ILE A N 1
ATOM 715 C CA . ILE A 1 90 ? 1.216 10.830 -7.584 1.00 96.12 90 ILE A CA 1
ATOM 716 C C . ILE A 1 90 ? 2.172 10.310 -8.667 1.00 96.12 90 ILE A C 1
ATOM 718 O O . ILE A 1 90 ? 2.609 11.077 -9.520 1.00 96.12 90 ILE A O 1
ATOM 722 N N . ASN A 1 91 ? 2.478 9.008 -8.642 1.00 92.38 91 ASN A N 1
ATOM 723 C CA . ASN A 1 91 ? 3.512 8.401 -9.487 1.00 92.38 91 ASN A CA 1
ATOM 724 C C . ASN A 1 91 ? 2.982 7.314 -10.434 1.00 92.38 91 ASN A C 1
ATOM 726 O O . ASN A 1 91 ? 3.723 6.857 -11.306 1.00 92.38 91 ASN A O 1
ATOM 730 N N . HIS A 1 92 ? 1.723 6.885 -10.290 1.00 91.56 92 HIS A N 1
ATOM 731 C CA . HIS A 1 92 ? 1.166 5.768 -11.050 1.00 91.56 92 HIS A CA 1
ATOM 732 C C . HIS A 1 92 ? -0.171 6.105 -11.721 1.00 91.56 92 HIS A C 1
ATOM 734 O O . HIS A 1 92 ? -0.981 6.848 -11.163 1.00 91.56 92 HIS A O 1
ATOM 740 N N . PRO A 1 93 ? -0.459 5.507 -12.896 1.00 94.94 93 PRO A N 1
ATOM 741 C CA . PRO A 1 93 ? -1.772 5.625 -13.514 1.00 94.94 93 PRO A CA 1
ATOM 742 C C . PRO A 1 93 ? -2.883 5.086 -12.594 1.00 94.94 93 PRO A C 1
ATOM 744 O O . PRO A 1 93 ? -2.633 4.157 -11.817 1.00 94.94 93 PRO A O 1
ATOM 747 N N . PRO A 1 94 ? -4.134 5.569 -12.728 1.00 94.75 94 PRO A N 1
ATOM 748 C CA . PRO A 1 94 ? -5.214 5.248 -11.793 1.00 94.75 94 PRO A CA 1
ATOM 749 C C . PRO A 1 94 ? -5.454 3.754 -11.560 1.00 94.75 94 PRO A C 1
ATOM 751 O O . PRO A 1 94 ? -5.677 3.339 -10.428 1.00 94.75 94 PRO A O 1
ATOM 754 N N . LEU A 1 95 ? -5.368 2.931 -12.610 1.00 93.38 95 LEU A N 1
ATOM 755 C CA . LEU A 1 95 ? -5.588 1.488 -12.489 1.00 93.38 95 LEU A CA 1
ATOM 756 C C . LEU A 1 95 ? -4.495 0.794 -11.657 1.00 93.38 95 LEU A C 1
ATOM 758 O O . LEU A 1 95 ? -4.798 -0.102 -10.876 1.00 93.38 95 LEU A O 1
ATOM 762 N N . TRP A 1 96 ? -3.242 1.240 -11.784 1.00 90.44 96 TRP A N 1
ATOM 763 C CA . TRP A 1 96 ? -2.112 0.719 -11.009 1.00 90.44 96 TRP A CA 1
ATOM 764 C C . TRP A 1 96 ? -2.187 1.154 -9.548 1.00 90.44 96 TRP A C 1
ATOM 766 O O . TRP A 1 96 ? -1.986 0.340 -8.653 1.00 90.44 96 TRP A O 1
ATOM 776 N N . ALA A 1 97 ? -2.551 2.413 -9.300 1.00 94.81 97 ALA A N 1
ATOM 777 C CA . ALA A 1 97 ? -2.787 2.899 -7.946 1.00 94.81 97 ALA A CA 1
ATOM 778 C C . ALA A 1 97 ? -3.955 2.156 -7.276 1.00 94.81 97 ALA A C 1
ATOM 780 O O . ALA A 1 97 ? -3.876 1.793 -6.107 1.00 94.81 97 ALA A O 1
ATOM 781 N N . LEU A 1 98 ? -5.032 1.864 -8.009 1.00 94.88 98 LEU A N 1
ATOM 782 C CA . LEU A 1 98 ? -6.162 1.116 -7.459 1.00 94.88 98 LEU A CA 1
ATOM 783 C C . LEU A 1 98 ? -5.808 -0.349 -7.158 1.00 94.88 98 LEU A C 1
ATOM 785 O O . LEU A 1 98 ? -6.371 -0.933 -6.232 1.00 94.88 98 LEU A O 1
ATOM 789 N N . ALA A 1 99 ? -4.857 -0.939 -7.889 1.00 92.25 99 ALA A N 1
ATOM 790 C CA . ALA A 1 99 ? -4.440 -2.326 -7.686 1.00 92.25 99 ALA A CA 1
ATOM 791 C C . ALA A 1 99 ? -3.889 -2.586 -6.273 1.00 92.25 99 ALA A C 1
ATOM 793 O O . ALA A 1 99 ? -4.032 -3.699 -5.765 1.00 92.25 99 ALA A O 1
ATOM 794 N N . VAL A 1 100 ? -3.329 -1.570 -5.602 1.00 92.81 100 VAL A N 1
ATOM 795 C CA . VAL A 1 100 ? -2.832 -1.718 -4.225 1.00 92.81 100 VAL A CA 1
ATOM 796 C C . VAL A 1 100 ? -3.935 -1.655 -3.161 1.00 92.81 100 VAL A C 1
ATOM 798 O O . VAL A 1 100 ? -3.686 -1.975 -2.001 1.00 92.81 100 VAL A O 1
ATOM 801 N N . PHE A 1 101 ? -5.171 -1.297 -3.526 1.00 94.19 101 PHE A N 1
ATOM 802 C CA . PHE A 1 101 ? -6.276 -1.152 -2.574 1.00 94.19 101 PHE A CA 1
ATOM 803 C C . PHE A 1 101 ? -6.643 -2.468 -1.883 1.00 94.19 101 PHE A C 1
ATOM 805 O O . PHE A 1 101 ? -6.737 -2.526 -0.659 1.00 94.19 101 PHE A O 1
ATOM 812 N N . VAL A 1 102 ? -6.837 -3.534 -2.664 1.00 90.50 102 VAL A N 1
ATOM 813 C CA . VAL A 1 102 ? -7.225 -4.856 -2.153 1.00 90.50 102 VAL A CA 1
ATOM 814 C C . VAL A 1 102 ? -6.152 -5.458 -1.239 1.00 90.50 102 VAL A C 1
ATOM 816 O O . VAL A 1 102 ? -6.499 -5.802 -0.110 1.00 90.50 102 VAL A O 1
ATOM 819 N N . PRO A 1 103 ? -4.865 -5.566 -1.636 1.00 88.88 103 PRO A N 1
ATOM 820 C CA . PRO A 1 103 ? -3.843 -6.085 -0.729 1.00 88.88 103 PRO A CA 1
ATOM 821 C C . PRO A 1 103 ? -3.690 -5.204 0.517 1.00 88.88 103 PRO A C 1
ATOM 823 O O . PRO A 1 103 ? -3.536 -5.739 1.609 1.00 88.88 103 PRO A O 1
ATOM 826 N N . SER A 1 104 ? -3.827 -3.878 0.395 1.00 91.69 104 SER A N 1
ATOM 827 C CA . SER A 1 104 ? -3.832 -2.960 1.541 1.00 91.69 104 SER A CA 1
ATOM 828 C C . SER A 1 104 ? -4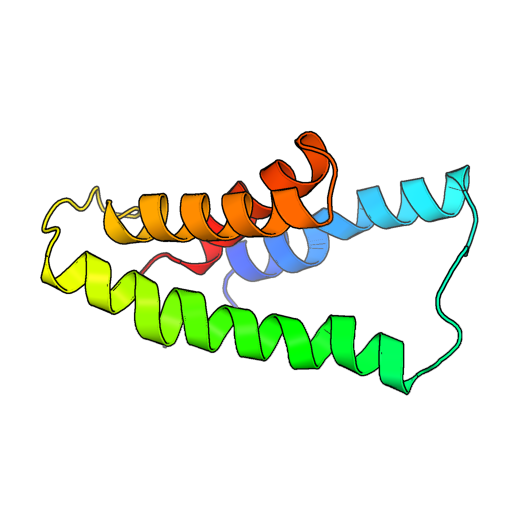.977 -3.282 2.516 1.00 91.69 104 SER A C 1
ATOM 830 O O . SER A 1 104 ? -4.730 -3.491 3.703 1.00 91.69 104 SER A O 1
ATOM 832 N N . LEU A 1 105 ? -6.210 -3.434 2.026 1.00 90.56 105 LEU A N 1
ATOM 833 C CA . LEU A 1 105 ? -7.355 -3.808 2.859 1.00 90.56 105 LEU A CA 1
ATOM 834 C C . LEU A 1 105 ? -7.151 -5.143 3.574 1.00 90.56 105 LEU A C 1
ATOM 836 O O . LEU A 1 105 ? -7.497 -5.255 4.751 1.00 90.56 105 LEU A O 1
ATOM 840 N N . VAL A 1 106 ? -6.615 -6.146 2.870 1.00 86.56 106 VAL A N 1
ATOM 841 C CA . VAL A 1 106 ? -6.411 -7.477 3.446 1.00 86.56 106 VAL A CA 1
ATOM 842 C C . VAL A 1 106 ? -5.256 -7.465 4.443 1.00 86.56 106 VAL A C 1
ATOM 844 O O . VAL A 1 106 ? -5.420 -7.975 5.532 1.00 86.56 106 VAL A O 1
ATOM 847 N N . PHE A 1 107 ? -4.119 -6.826 4.188 1.00 82.69 107 PHE A N 1
ATOM 848 C CA . PHE A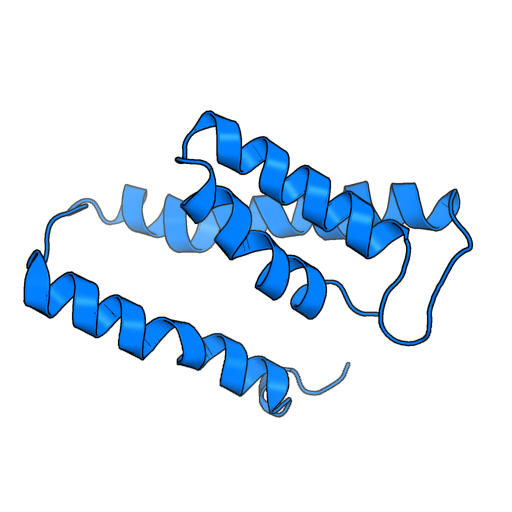 1 107 ? -3.056 -6.784 5.204 1.00 82.69 107 PHE A CA 1
ATOM 849 C C . PHE A 1 107 ? -3.377 -5.875 6.403 1.00 82.69 107 PHE A C 1
ATOM 851 O O . PHE A 1 107 ? -2.729 -5.977 7.439 1.00 82.69 107 PHE A O 1
ATOM 858 N N . GLY A 1 108 ? -4.391 -5.013 6.294 1.00 78.50 108 GLY A N 1
ATOM 859 C CA . GLY A 1 108 ? -4.838 -4.126 7.366 1.00 78.50 108 GLY A CA 1
ATOM 860 C C . GLY A 1 108 ? -5.916 -4.687 8.303 1.00 78.50 108 GLY A C 1
ATOM 861 O O . GLY A 1 108 ? -6.398 -3.917 9.140 1.00 78.50 108 GLY A O 1
ATOM 862 N N . TYR A 1 109 ? -6.344 -5.956 8.178 1.00 72.88 109 TYR A N 1
ATOM 863 C CA . TYR A 1 109 ? -7.301 -6.535 9.138 1.00 72.88 109 TYR A CA 1
ATOM 864 C C . TYR A 1 109 ? -6.645 -6.739 10.512 1.00 72.88 109 TYR A C 1
ATOM 866 O O . TYR A 1 109 ? -5.462 -7.063 10.626 1.00 72.88 109 TYR A O 1
ATOM 874 N N . SER A 1 110 ? -7.405 -6.518 11.583 1.00 56.50 110 SER A N 1
ATOM 875 C CA . SER A 1 110 ? -6.993 -6.741 12.976 1.00 56.50 110 SER A CA 1
ATOM 876 C C . SER A 1 110 ? -8.192 -7.149 13.811 1.00 56.50 110 SER A C 1
ATOM 878 O O . SER A 1 110 ? -9.263 -6.537 13.597 1.00 56.50 110 SER A O 1
#

pLDDT: mean 87.4, std 9.87, range [45.84, 97.5]

Foldseek 3Di:
DPPCVPDVVSVCVVCVCVVVVVVCCVPPNPDDDPDPVVVCCVPPVVVVVLCCPLVVPQLVVVVVVFVDDDQFFGPSQQVSLVVQLVVVVVPDDNVVSVVSSVVSSNVNTD